Protein AF-A0A2V5M7R5-F1 (afdb_monomer_lite)

Radius of gyration: 10.95 Å; chains: 1; bounding box: 24×27×23 Å

Foldseek 3Di:
DDKDKAFAPPDDQVCVCPVPPDPDWDDDPQWTWDDDVPWIKTWHDDPRMIMIDIDDD

pLDDT: mean 88.54, std 7.82, range [62.22, 96.25]

Secondary structure (DSSP, 8-state):
-EEEEEE-TT--HHHHHHSS-SS--EEETTEEEEEETTEEEEEEEETTEEEEEE---

Sequence (57 aa):
MRELDVRAQDFDLRMTLNSGQVFHWEKVGAGFCGAIGDRAAYVEQRGNSLRAKVEDG

Structure (mmCIF, N/CA/C/O backbone):
data_AF-A0A2V5M7R5-F1
#
_entry.id   AF-A0A2V5M7R5-F1
#
loop_
_atom_site.group_PDB
_atom_site.id
_atom_site.type_symbol
_atom_site.label_atom_id
_atom_site.label_alt_id
_atom_site.label_comp_id
_atom_site.label_asym_id
_atom_site.label_entity_id
_atom_site.label_seq_id
_atom_site.pdbx_PDB_ins_code
_atom_site.Cartn_x
_atom_site.Cartn_y
_atom_site.Cartn_z
_atom_site.occupancy
_atom_site.B_iso_or_equiv
_atom_site.auth_seq_id
_atom_site.auth_comp_id
_atom_site.auth_asym_id
_atom_site.auth_atom_id
_atom_site.pdbx_PDB_model_num
ATOM 1 N N . MET A 1 1 ? 7.961 -15.977 -1.599 1.00 79.31 1 MET A N 1
ATOM 2 C CA . MET A 1 1 ? 7.015 -14.867 -1.356 1.00 79.31 1 MET A CA 1
ATOM 3 C C . MET A 1 1 ? 6.775 -14.784 0.140 1.00 79.31 1 MET A C 1
ATOM 5 O O . MET A 1 1 ? 6.265 -15.744 0.714 1.00 79.31 1 MET A O 1
ATOM 9 N N . ARG A 1 2 ? 7.134 -13.661 0.765 1.00 88.19 2 ARG A N 1
ATOM 10 C CA . ARG A 1 2 ? 6.944 -13.434 2.201 1.00 88.19 2 ARG A CA 1
ATOM 11 C C . ARG A 1 2 ? 5.651 -12.664 2.447 1.00 88.19 2 ARG A C 1
ATOM 13 O O . ARG A 1 2 ? 5.412 -11.642 1.807 1.00 88.19 2 ARG A O 1
ATOM 20 N N . GLU A 1 3 ? 4.846 -13.136 3.394 1.00 91.50 3 GLU A N 1
ATOM 21 C CA . GLU A 1 3 ? 3.622 -12.467 3.848 1.00 91.50 3 GLU A CA 1
ATOM 22 C C . GLU A 1 3 ? 3.806 -11.939 5.275 1.00 91.50 3 GLU A C 1
ATOM 24 O O . GLU A 1 3 ? 4.402 -12.605 6.123 1.00 91.50 3 GLU A O 1
ATOM 29 N N . LEU A 1 4 ? 3.317 -10.727 5.523 1.00 92.44 4 LEU A N 1
ATOM 30 C CA . LEU A 1 4 ? 3.337 -10.059 6.818 1.00 92.44 4 LEU A CA 1
ATOM 31 C C . LEU A 1 4 ? 1.958 -9.487 7.115 1.00 92.44 4 LEU A C 1
ATOM 33 O O . LEU A 1 4 ? 1.332 -8.903 6.233 1.00 92.44 4 LEU A O 1
ATOM 37 N N . ASP A 1 5 ? 1.531 -9.610 8.367 1.00 93.38 5 ASP A N 1
ATOM 38 C CA . ASP A 1 5 ? 0.353 -8.930 8.896 1.00 93.38 5 ASP A CA 1
ATOM 39 C C . ASP A 1 5 ? 0.797 -8.045 10.064 1.00 93.38 5 ASP A C 1
ATOM 41 O O . ASP A 1 5 ? 1.440 -8.513 11.009 1.00 93.38 5 ASP A O 1
ATOM 45 N N . VAL A 1 6 ? 0.539 -6.747 9.950 1.00 93.06 6 VAL A N 1
ATOM 46 C CA . VAL A 1 6 ? 1.010 -5.735 10.896 1.00 93.06 6 VAL A CA 1
ATOM 47 C C . VAL A 1 6 ? -0.187 -4.959 11.414 1.00 93.06 6 VAL A C 1
ATOM 49 O O . VAL A 1 6 ? -0.996 -4.463 10.634 1.00 93.06 6 VAL A O 1
ATOM 52 N N . ARG A 1 7 ? -0.289 -4.805 12.738 1.00 93.88 7 ARG A N 1
ATOM 53 C CA . ARG A 1 7 ? -1.295 -3.920 13.336 1.00 93.88 7 ARG A CA 1
ATOM 54 C C . ARG A 1 7 ? -0.997 -2.470 12.964 1.00 93.88 7 ARG A C 1
ATOM 56 O O . ARG A 1 7 ? 0.115 -1.995 13.167 1.00 93.88 7 ARG A O 1
ATOM 63 N N . ALA A 1 8 ? -2.013 -1.779 12.473 1.00 91.06 8 ALA A N 1
ATOM 64 C CA . ALA A 1 8 ? -1.955 -0.412 11.986 1.00 91.06 8 ALA A CA 1
ATOM 65 C C . ALA A 1 8 ? -3.226 0.336 12.427 1.00 91.06 8 ALA A C 1
ATOM 67 O O . ALA A 1 8 ? -4.123 0.598 11.628 1.00 91.06 8 ALA A O 1
ATOM 68 N N . GLN A 1 9 ? -3.332 0.616 13.731 1.00 90.25 9 GLN A N 1
ATOM 69 C CA . GLN A 1 9 ? -4.357 1.539 14.231 1.00 90.25 9 GLN A CA 1
ATOM 70 C C . GLN A 1 9 ? -4.049 2.953 13.734 1.00 90.25 9 GLN A C 1
ATOM 72 O O . GLN A 1 9 ? -2.885 3.341 13.674 1.00 90.25 9 GLN A O 1
ATOM 77 N N . ASP A 1 10 ? -5.098 3.681 13.351 1.00 91.06 10 ASP A N 1
ATOM 78 C CA . ASP A 1 10 ? -5.041 5.074 12.885 1.00 91.06 10 ASP A CA 1
ATOM 79 C C . ASP A 1 10 ? -4.172 5.314 11.637 1.00 91.06 10 ASP A C 1
ATOM 81 O O . ASP A 1 10 ? -3.754 6.434 11.351 1.00 91.06 10 ASP A O 1
ATOM 85 N N . PHE A 1 11 ? -3.921 4.259 10.861 1.00 89.81 11 PHE A N 1
ATOM 86 C CA . PHE A 1 11 ? -3.224 4.338 9.584 1.00 89.81 11 PHE A CA 1
ATOM 87 C C . PHE A 1 11 ? -4.226 4.286 8.428 1.00 89.81 11 PHE A C 1
ATOM 89 O O . PHE A 1 11 ? -5.138 3.463 8.444 1.00 89.81 11 PHE A O 1
ATOM 96 N N . ASP A 1 12 ? -4.036 5.113 7.400 1.00 90.25 12 ASP A N 1
ATOM 97 C CA . ASP A 1 12 ? -4.797 5.041 6.149 1.00 90.25 12 ASP A CA 1
ATOM 98 C C . ASP A 1 12 ? -3.834 4.849 4.974 1.00 90.25 12 ASP A C 1
ATOM 100 O O . ASP A 1 12 ? -3.178 5.781 4.505 1.00 90.25 12 ASP A O 1
ATOM 104 N N . LEU A 1 13 ? -3.783 3.615 4.472 1.00 90.31 13 LEU A N 1
ATOM 105 C CA . LEU A 1 13 ? -2.920 3.212 3.367 1.00 90.31 13 LEU A CA 1
ATOM 106 C C . LEU A 1 13 ? -3.170 4.039 2.106 1.00 90.31 13 LEU A C 1
ATOM 108 O O . LEU A 1 13 ? -2.232 4.381 1.391 1.00 90.31 13 LEU A O 1
ATOM 112 N N . ARG A 1 14 ? -4.428 4.375 1.813 1.00 89.38 14 ARG A N 1
ATOM 113 C CA . ARG A 1 14 ? -4.763 5.144 0.614 1.00 89.38 14 ARG A CA 1
ATOM 114 C C . ARG A 1 14 ? -4.253 6.573 0.743 1.00 89.38 14 ARG A C 1
ATOM 116 O O . ARG A 1 14 ? -3.710 7.088 -0.231 1.00 89.38 14 ARG A O 1
ATOM 123 N N . MET A 1 15 ? -4.435 7.213 1.895 1.00 88.50 15 MET A N 1
ATOM 124 C CA . MET A 1 15 ? -3.924 8.564 2.127 1.00 88.50 15 MET A CA 1
ATOM 125 C C . MET A 1 15 ? -2.398 8.589 2.085 1.00 88.50 15 MET A C 1
ATOM 127 O O . MET A 1 15 ? -1.826 9.473 1.452 1.00 88.50 15 MET A O 1
ATOM 131 N N . THR A 1 16 ? -1.740 7.593 2.682 1.00 88.62 16 THR A N 1
ATOM 132 C CA . THR A 1 16 ? -0.278 7.502 2.683 1.00 88.62 16 THR A CA 1
ATOM 133 C C . THR A 1 16 ? 0.298 7.306 1.282 1.00 88.62 16 THR A C 1
ATOM 135 O O . THR A 1 16 ? 1.250 7.991 0.926 1.00 88.62 16 THR A O 1
ATOM 138 N N . LEU A 1 17 ? -0.261 6.410 0.463 1.00 86.38 17 LEU A N 1
ATOM 139 C CA . LEU A 1 17 ? 0.302 6.133 -0.865 1.00 86.38 17 LEU A CA 1
ATOM 140 C C . LEU A 1 17 ? 0.014 7.240 -1.894 1.00 86.38 17 LEU A C 1
ATOM 142 O O . LEU A 1 17 ? 0.784 7.407 -2.834 1.00 86.38 17 LEU A O 1
ATOM 146 N N . ASN A 1 18 ? -1.054 8.025 -1.712 1.00 80.88 18 ASN A N 1
ATOM 147 C CA . ASN A 1 18 ? -1.423 9.110 -2.634 1.00 80.88 18 ASN A CA 1
ATOM 148 C C . ASN A 1 18 ? -0.883 10.493 -2.232 1.00 80.88 18 ASN A C 1
ATOM 150 O O . ASN A 1 18 ? -1.102 11.459 -2.958 1.00 80.88 18 ASN A O 1
ATOM 154 N N . SER A 1 19 ? -0.180 10.624 -1.104 1.00 80.19 19 SER A N 1
ATOM 155 C CA . SER A 1 19 ? 0.326 11.916 -0.610 1.00 80.19 19 SER A CA 1
ATOM 156 C C . SER A 1 19 ? 1.535 12.460 -1.390 1.00 80.19 19 SER A C 1
ATOM 158 O O . SER A 1 19 ? 2.097 13.488 -1.020 1.00 80.19 19 SER A O 1
ATOM 160 N N . GLY A 1 20 ? 1.964 11.772 -2.454 1.00 72.56 20 GLY A N 1
ATOM 161 C CA . GLY A 1 20 ? 3.158 12.113 -3.233 1.00 72.56 20 GLY A CA 1
ATOM 162 C C . GLY A 1 20 ? 4.472 11.664 -2.587 1.00 72.56 20 GLY A C 1
ATOM 163 O O . GLY A 1 20 ? 5.535 11.876 -3.161 1.00 72.56 20 GLY A O 1
ATOM 164 N N . GLN A 1 21 ? 4.414 11.016 -1.419 1.00 66.44 21 GLN A N 1
ATOM 165 C CA . GLN A 1 21 ? 5.591 10.559 -0.678 1.00 66.44 21 GLN A CA 1
ATOM 166 C C . GLN A 1 21 ? 6.118 9.186 -1.143 1.00 66.44 21 GLN A C 1
ATOM 168 O O . GLN A 1 21 ? 7.124 8.716 -0.615 1.00 66.44 21 GLN A O 1
ATOM 173 N N . VAL A 1 22 ?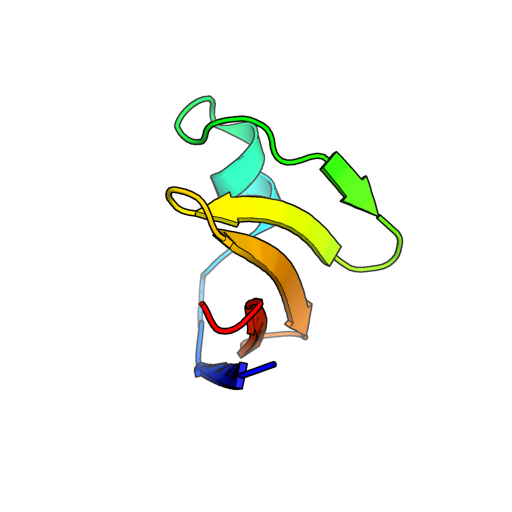 5.472 8.517 -2.112 1.00 66.62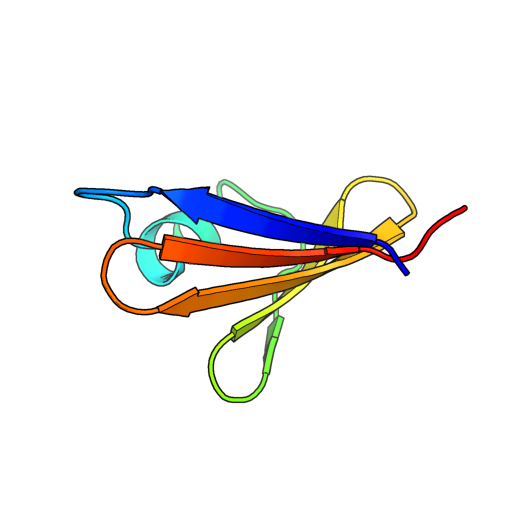 22 VAL A N 1
ATOM 174 C CA . VAL A 1 22 ? 5.788 7.117 -2.435 1.00 66.62 22 VA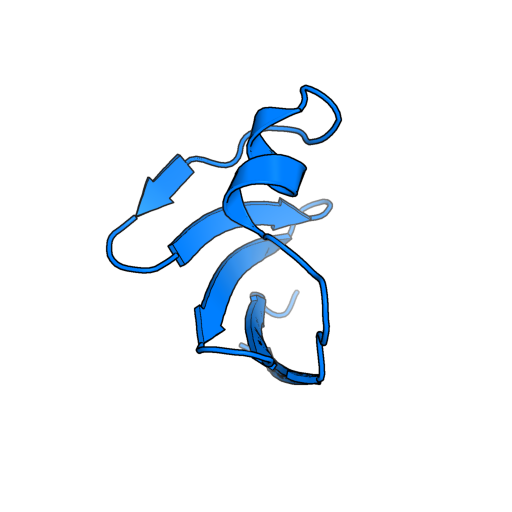L A CA 1
ATOM 175 C C . VAL A 1 22 ? 5.811 6.842 -3.941 1.00 66.62 22 VAL A C 1
ATOM 177 O O . VAL A 1 22 ? 4.879 7.159 -4.673 1.00 66.62 22 VAL A O 1
ATOM 180 N N . PHE A 1 23 ? 6.909 6.243 -4.400 1.00 69.75 23 PHE A N 1
ATOM 181 C CA . PHE A 1 23 ? 7.153 5.873 -5.792 1.00 69.75 23 PHE A CA 1
ATOM 182 C C . PHE A 1 23 ? 6.191 4.758 -6.257 1.00 69.75 23 PHE A C 1
ATOM 184 O O . PHE A 1 23 ? 6.054 3.751 -5.572 1.00 69.75 23 PHE A O 1
ATOM 191 N N . HIS A 1 24 ? 5.553 4.958 -7.420 1.00 78.69 24 HIS A N 1
ATOM 192 C CA . HIS A 1 24 ? 4.816 3.983 -8.250 1.00 78.69 24 HIS A CA 1
ATOM 193 C C . HIS A 1 24 ? 3.982 2.921 -7.507 1.00 78.69 24 HIS A C 1
ATOM 195 O O . HIS A 1 24 ? 4.257 1.725 -7.605 1.00 78.69 24 HIS A O 1
ATOM 201 N N . TRP A 1 25 ? 2.923 3.351 -6.817 1.00 89.31 25 TRP A N 1
ATOM 202 C CA . TRP A 1 25 ? 1.864 2.446 -6.363 1.00 89.31 25 TRP A CA 1
ATOM 203 C C . TRP A 1 25 ? 0.657 2.522 -7.290 1.00 89.31 25 TRP A C 1
ATOM 205 O O . TRP A 1 25 ? 0.108 3.596 -7.526 1.00 89.31 25 TRP A O 1
ATOM 215 N N . GLU A 1 26 ? 0.209 1.372 -7.771 1.00 91.00 26 GLU A N 1
ATOM 216 C CA . GLU A 1 26 ? -0.997 1.225 -8.571 1.00 91.00 26 GLU A CA 1
ATOM 217 C C . GLU A 1 26 ? -2.074 0.511 -7.756 1.00 91.00 26 GLU A C 1
ATOM 219 O O . GLU A 1 26 ? -1.826 -0.506 -7.106 1.00 91.00 26 GLU A O 1
ATOM 224 N N . LYS A 1 27 ? -3.298 1.040 -7.770 1.00 91.62 27 LYS A N 1
ATOM 225 C CA . LYS A 1 27 ? -4.418 0.411 -7.071 1.00 91.62 27 LYS A CA 1
ATOM 226 C C . LYS A 1 27 ? -4.879 -0.840 -7.823 1.00 91.62 27 LYS A C 1
ATOM 228 O O . LYS A 1 27 ? -5.369 -0.735 -8.940 1.00 91.62 27 LYS A O 1
ATOM 233 N N . VAL A 1 28 ? -4.823 -2.001 -7.166 1.00 92.62 28 VAL A N 1
ATOM 234 C CA . VAL A 1 28 ? -5.260 -3.291 -7.726 1.00 92.62 28 VAL A CA 1
ATOM 235 C C . VAL A 1 28 ? -6.184 -3.992 -6.732 1.00 92.62 28 VAL A C 1
ATOM 237 O O . VAL A 1 28 ? -5.781 -4.384 -5.636 1.00 92.62 28 VAL A O 1
ATOM 240 N N . GLY A 1 29 ? -7.458 -4.130 -7.104 1.00 93.31 29 GLY A N 1
ATOM 241 C CA . GLY A 1 29 ? -8.485 -4.707 -6.235 1.00 93.31 29 GLY A CA 1
ATOM 242 C C . GLY A 1 29 ? -8.595 -3.976 -4.888 1.00 93.31 29 GLY A C 1
ATOM 243 O O . GLY A 1 29 ? -8.802 -2.757 -4.825 1.00 93.31 29 GLY A O 1
ATOM 244 N N . ALA A 1 30 ? -8.462 -4.732 -3.796 1.00 93.56 30 ALA A N 1
ATOM 245 C CA . ALA A 1 30 ? -8.563 -4.209 -2.433 1.00 93.56 30 ALA A CA 1
ATOM 246 C C . ALA A 1 30 ? -7.310 -3.439 -1.974 1.00 93.56 30 ALA A C 1
ATOM 248 O O . ALA A 1 30 ? -7.409 -2.612 -1.068 1.00 93.56 30 ALA A O 1
ATOM 249 N N . GLY A 1 31 ? -6.160 -3.664 -2.610 1.00 93.75 31 GLY A N 1
ATOM 250 C CA . GLY A 1 31 ? -4.873 -3.119 -2.193 1.00 93.75 31 GLY A CA 1
ATOM 251 C C . GLY A 1 31 ? -4.183 -2.294 -3.271 1.00 93.75 31 GLY A C 1
ATOM 252 O O . GLY A 1 31 ? -4.824 -1.706 -4.149 1.00 93.75 31 GLY A O 1
ATOM 253 N N . PHE A 1 32 ? -2.862 -2.247 -3.162 1.00 94.25 32 PHE A N 1
ATOM 254 C CA . PHE A 1 32 ? -1.966 -1.545 -4.066 1.00 94.25 32 PHE A CA 1
ATOM 255 C C . PHE A 1 32 ? -0.768 -2.431 -4.397 1.00 94.25 32 PHE A C 1
ATOM 257 O O . PHE A 1 32 ? -0.219 -3.078 -3.504 1.00 94.25 32 PHE A O 1
ATOM 264 N N . CYS A 1 33 ? -0.369 -2.437 -5.663 1.00 92.94 33 CYS A N 1
ATOM 265 C CA . CYS A 1 33 ? 0.868 -3.036 -6.143 1.00 92.94 33 CYS A CA 1
ATOM 266 C C . CYS A 1 33 ? 1.913 -1.941 -6.344 1.00 92.94 33 CYS A C 1
ATOM 268 O O . CYS A 1 33 ? 1.590 -0.862 -6.830 1.00 92.94 33 CYS A O 1
ATOM 270 N N . GLY A 1 34 ? 3.159 -2.220 -6.001 1.00 91.44 34 GLY A N 1
ATOM 271 C CA . GLY A 1 34 ? 4.277 -1.315 -6.220 1.00 91.44 34 GLY A CA 1
ATOM 272 C C . GLY A 1 34 ? 5.598 -2.049 -6.065 1.00 91.44 34 GLY A C 1
ATOM 273 O O . GLY A 1 34 ? 5.635 -3.281 -6.017 1.00 91.44 34 GLY A O 1
ATOM 274 N N . ALA A 1 35 ? 6.682 -1.291 -5.961 1.00 89.62 35 ALA A N 1
ATOM 275 C CA . ALA A 1 35 ? 8.008 -1.830 -5.692 1.00 89.62 35 ALA A CA 1
ATOM 276 C C . ALA A 1 35 ? 8.606 -1.182 -4.440 1.00 89.62 35 ALA A C 1
ATOM 278 O O . ALA A 1 35 ? 8.511 0.030 -4.242 1.00 89.62 35 ALA A O 1
ATOM 279 N N . ILE A 1 36 ? 9.239 -1.998 -3.599 1.00 86.56 36 ILE A N 1
ATOM 280 C CA . ILE A 1 36 ? 10.073 -1.535 -2.488 1.00 86.56 36 ILE A CA 1
ATOM 281 C C . ILE A 1 36 ? 11.500 -1.981 -2.802 1.00 86.56 36 ILE A C 1
ATOM 283 O O . ILE A 1 36 ? 11.827 -3.160 -2.680 1.00 86.56 36 ILE A O 1
ATOM 287 N N . GLY A 1 37 ? 12.339 -1.038 -3.238 1.00 86.12 37 GLY A N 1
ATOM 288 C CA . GLY A 1 37 ? 13.622 -1.372 -3.858 1.00 86.12 37 GLY A CA 1
ATOM 289 C C . GLY A 1 37 ? 13.403 -2.055 -5.210 1.00 86.12 37 GLY A C 1
ATOM 290 O O . GLY A 1 37 ? 12.687 -1.529 -6.057 1.00 86.12 37 GLY A O 1
ATOM 291 N N . ASP A 1 38 ? 13.998 -3.229 -5.389 1.00 87.69 38 ASP A N 1
ATOM 292 C CA . ASP A 1 38 ? 13.881 -4.104 -6.562 1.00 87.69 38 ASP A CA 1
ATOM 293 C C . ASP A 1 38 ? 12.799 -5.190 -6.415 1.00 87.69 38 ASP A C 1
ATOM 295 O O . ASP A 1 38 ? 12.613 -6.012 -7.310 1.00 87.69 38 ASP A O 1
ATOM 299 N N . ARG A 1 39 ? 12.065 -5.198 -5.297 1.00 89.31 39 ARG A N 1
ATOM 300 C CA . ARG A 1 39 ? 11.096 -6.249 -4.963 1.00 89.31 39 ARG A CA 1
ATOM 301 C C . ARG A 1 39 ? 9.672 -5.784 -5.217 1.00 89.31 39 ARG A C 1
ATOM 303 O O . ARG A 1 39 ? 9.261 -4.749 -4.681 1.00 89.31 39 ARG A O 1
ATOM 310 N N . ALA A 1 40 ? 8.889 -6.579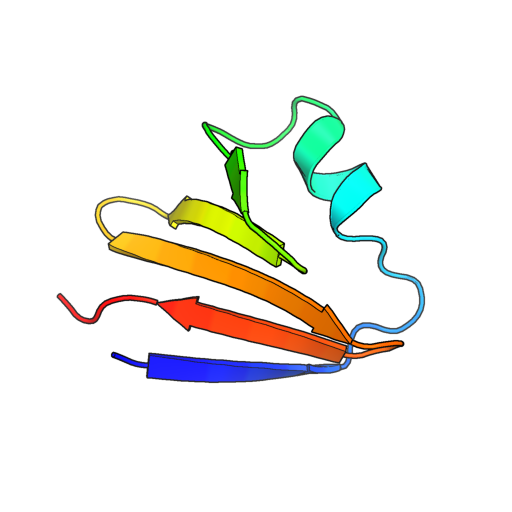 -5.946 1.00 91.44 40 ALA A N 1
ATOM 311 C CA . ALA A 1 40 ? 7.462 -6.318 -6.077 1.00 91.44 40 ALA A CA 1
ATOM 312 C C . ALA A 1 40 ? 6.756 -6.524 -4.730 1.00 91.44 40 ALA A C 1
ATOM 314 O O . ALA A 1 40 ? 7.007 -7.490 -3.998 1.00 91.44 40 ALA A O 1
ATOM 315 N N . ALA A 1 41 ? 5.858 -5.599 -4.407 1.00 92.06 41 ALA A N 1
ATOM 316 C CA . ALA A 1 41 ? 5.098 -5.586 -3.172 1.00 92.06 41 ALA A CA 1
ATOM 317 C C . ALA A 1 41 ? 3.612 -5.356 -3.455 1.00 92.06 41 ALA A C 1
ATOM 319 O O . ALA A 1 41 ? 3.234 -4.480 -4.230 1.00 92.06 41 ALA A O 1
ATOM 320 N N . TYR A 1 42 ? 2.767 -6.119 -2.770 1.00 94.31 42 TYR A N 1
ATOM 321 C CA . TYR A 1 42 ? 1.333 -5.881 -2.677 1.00 94.31 42 TYR A CA 1
ATOM 322 C C . TYR A 1 42 ? 0.972 -5.572 -1.228 1.00 94.31 42 TYR A C 1
ATOM 324 O O . TYR A 1 42 ? 1.305 -6.352 -0.332 1.00 94.31 42 TYR A O 1
ATOM 332 N N . VAL A 1 43 ? 0.271 -4.464 -0.992 1.00 94.44 43 VAL A N 1
ATOM 333 C CA . VAL A 1 43 ? -0.171 -4.055 0.347 1.00 94.44 43 VAL A CA 1
ATOM 334 C C . VAL A 1 43 ? -1.671 -3.798 0.351 1.00 94.44 43 VAL A C 1
ATOM 336 O O . VAL A 1 43 ? -2.213 -3.116 -0.516 1.00 94.44 43 VAL A O 1
ATOM 339 N N . GLU A 1 44 ? -2.353 -4.346 1.348 1.00 96.25 44 GLU A N 1
ATOM 340 C CA . GLU A 1 44 ? -3.797 -4.258 1.530 1.00 96.25 44 GLU A CA 1
ATOM 341 C C . GLU A 1 44 ? -4.107 -3.911 2.981 1.00 96.25 44 GLU A C 1
ATOM 343 O O . GLU A 1 44 ? -3.613 -4.567 3.900 1.00 96.25 44 GLU A O 1
ATOM 348 N N . GLN A 1 45 ? -4.964 -2.915 3.193 1.00 95.50 45 GLN A N 1
ATOM 349 C CA . GLN A 1 45 ? -5.461 -2.596 4.524 1.00 95.50 45 GLN A CA 1
ATOM 350 C C . GLN A 1 45 ? -6.765 -3.337 4.820 1.00 95.50 45 GLN A C 1
ATOM 352 O O . GLN A 1 45 ? -7.694 -3.342 4.013 1.00 95.50 45 GLN A O 1
ATOM 357 N N . ARG A 1 46 ? -6.832 -3.948 6.004 1.00 94.38 46 ARG A N 1
ATOM 358 C CA . ARG A 1 46 ? -7.947 -4.756 6.504 1.00 94.38 46 ARG A CA 1
ATOM 359 C C . ARG A 1 46 ? -8.344 -4.264 7.887 1.00 94.38 46 ARG A C 1
ATOM 361 O O . ARG A 1 46 ? -7.844 -4.749 8.898 1.00 94.38 46 ARG A O 1
ATOM 368 N N . GLY A 1 47 ? -9.220 -3.263 7.928 1.00 92.31 47 GLY A N 1
ATOM 369 C CA . GLY A 1 47 ? -9.537 -2.561 9.171 1.00 92.31 47 GLY A CA 1
ATOM 370 C C . GLY A 1 47 ? -8.274 -1.932 9.762 1.00 92.31 47 GLY A C 1
ATOM 371 O O . GLY A 1 47 ? -7.655 -1.082 9.123 1.00 92.31 47 GLY A O 1
ATOM 372 N N . ASN A 1 48 ? -7.869 -2.412 10.938 1.00 94.25 48 ASN A N 1
ATOM 373 C CA . ASN A 1 48 ? -6.717 -1.903 11.690 1.00 94.25 48 ASN A CA 1
ATOM 374 C C .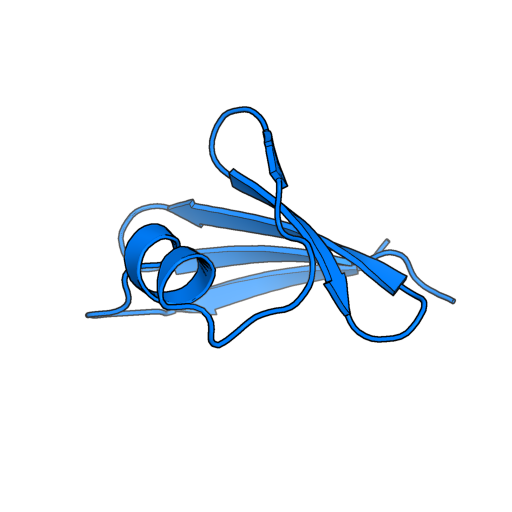 ASN A 1 48 ? -5.451 -2.749 11.477 1.00 94.25 48 ASN A C 1
ATOM 376 O O . ASN A 1 48 ? -4.583 -2.796 12.351 1.00 94.25 48 ASN A O 1
ATOM 380 N N . SER A 1 49 ? -5.367 -3.455 10.349 1.00 95.25 49 SER A N 1
ATOM 381 C CA . SER A 1 49 ? -4.229 -4.291 9.969 1.00 95.25 49 SER A CA 1
ATOM 382 C C . SER A 1 49 ? -3.775 -3.981 8.548 1.00 95.25 49 SER A C 1
ATOM 384 O O . SER A 1 49 ? -4.597 -3.688 7.678 1.00 95.25 49 SER A O 1
ATOM 386 N N . LEU A 1 50 ? -2.481 -4.122 8.285 1.00 95.31 50 LEU A N 1
ATOM 387 C CA . LEU A 1 50 ? -1.906 -4.141 6.947 1.00 95.31 50 LEU A CA 1
ATOM 388 C C . LEU A 1 50 ? -1.402 -5.542 6.641 1.00 95.31 50 LEU A C 1
ATOM 390 O O . LEU A 1 50 ? -0.541 -6.062 7.349 1.00 95.31 50 LEU A O 1
ATOM 394 N N . ARG A 1 51 ? -1.892 -6.113 5.543 1.00 95.88 51 ARG A N 1
ATOM 395 C CA . ARG A 1 51 ? -1.307 -7.305 4.946 1.00 95.88 51 ARG A CA 1
ATOM 396 C C . ARG A 1 51 ? -0.365 -6.883 3.832 1.00 95.88 51 ARG A C 1
ATOM 398 O O . ARG A 1 51 ? -0.796 -6.242 2.876 1.00 95.88 51 ARG A O 1
ATOM 405 N N . ALA A 1 52 ? 0.894 -7.281 3.932 1.00 93.69 52 ALA A N 1
ATOM 406 C CA . ALA A 1 52 ? 1.895 -7.074 2.900 1.00 93.69 52 ALA A CA 1
ATOM 407 C C . ALA A 1 52 ? 2.366 -8.421 2.359 1.00 93.69 52 ALA A C 1
ATOM 409 O O . ALA A 1 52 ? 2.677 -9.334 3.123 1.00 93.69 52 ALA A O 1
ATOM 410 N N . LYS A 1 53 ? 2.448 -8.534 1.037 1.00 94.50 53 LYS A N 1
ATOM 411 C CA . LYS A 1 53 ? 3.137 -9.626 0.357 1.00 94.50 53 LYS A CA 1
ATOM 412 C C . LYS A 1 53 ? 4.280 -9.031 -0.440 1.00 94.50 53 LYS A C 1
ATOM 414 O O . LYS A 1 53 ? 4.056 -8.104 -1.213 1.00 94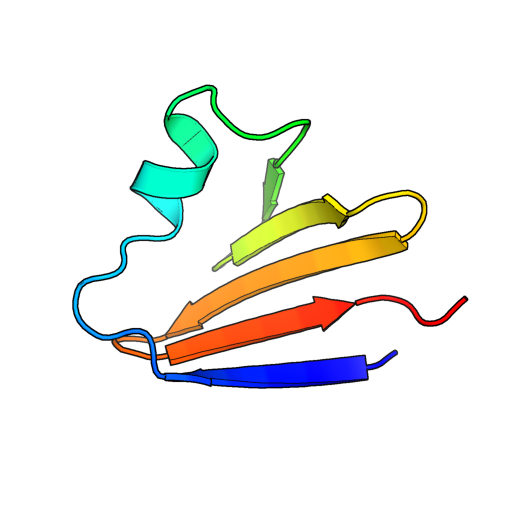.50 53 LYS A O 1
ATOM 419 N N . VAL A 1 54 ? 5.479 -9.558 -0.255 1.00 91.56 54 VAL A N 1
ATOM 420 C CA . VAL A 1 54 ? 6.671 -9.089 -0.962 1.00 91.56 54 VAL A CA 1
ATOM 421 C C . VAL A 1 54 ? 7.333 -10.292 -1.615 1.00 91.56 54 VAL A C 1
ATOM 423 O O . VAL A 1 54 ? 7.440 -11.361 -1.001 1.00 91.56 54 VAL A O 1
ATOM 426 N N . GLU A 1 55 ? 7.746 -10.145 -2.868 1.00 89.62 55 GLU A N 1
ATOM 427 C CA . GLU A 1 55 ? 8.571 -11.160 -3.521 1.00 89.62 55 GLU A CA 1
ATOM 428 C C . GLU A 1 55 ? 9.871 -11.351 -2.742 1.00 89.62 55 GLU A C 1
ATOM 430 O O . GLU A 1 55 ? 10.411 -10.401 -2.174 1.00 89.62 55 GLU A O 1
ATOM 435 N N . ASP A 1 56 ? 10.336 -12.592 -2.644 1.00 78.19 56 ASP A N 1
ATOM 436 C CA . ASP A 1 56 ? 11.666 -12.861 -2.099 1.00 78.19 56 ASP A CA 1
ATOM 437 C C . ASP A 1 56 ? 12.669 -12.741 -3.246 1.00 78.19 56 ASP A C 1
ATOM 439 O O . ASP A 1 56 ? 12.335 -13.112 -4.372 1.00 78.19 56 ASP A O 1
ATOM 443 N N . GLY A 1 57 ? 13.834 -12.160 -2.953 1.00 62.22 57 GLY A N 1
ATOM 444 C CA . GLY A 1 57 ? 14.949 -12.057 -3.897 1.00 62.22 57 GLY A CA 1
ATOM 445 C C . GLY A 1 57 ? 15.750 -13.346 -3.974 1.00 62.22 57 GLY A C 1
ATOM 446 O O . GLY A 1 57 ? 15.762 -14.084 -2.960 1.00 62.22 57 GLY A O 1
#